Protein AF-A0A1C5TE58-F1 (afdb_monomer_lite)

pLDDT: mean 93.38, std 9.56, range [50.22, 98.31]

Radius of gyration: 12.8 Å; chains: 1; bounding box: 27×27×36 Å

Sequence (70 aa):
MYHNSIDVTTFNGYTLRIDCNVAEDGLRTTPGSQCALNALAIDEPLEYATLALDGNLQMWVDAEDSLELL

Structure (mmCIF, N/CA/C/O backbone):
data_AF-A0A1C5TE58-F1
#
_entry.id   AF-A0A1C5TE58-F1
#
loop_
_atom_site.group_PDB
_atom_site.id
_atom_site.type_symbol
_atom_site.label_atom_id
_atom_site.label_alt_id
_atom_site.label_comp_id
_atom_site.label_asym_id
_atom_site.label_entity_id
_atom_site.label_seq_id
_atom_site.pdbx_PDB_ins_code
_atom_site.Cartn_x
_atom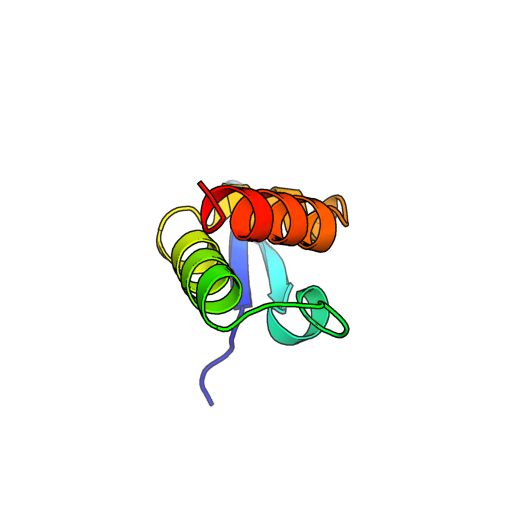_site.Cartn_y
_atom_site.Cartn_z
_atom_site.occupancy
_atom_site.B_iso_or_equiv
_atom_site.auth_seq_id
_atom_site.auth_comp_id
_atom_site.auth_asym_id
_atom_site.auth_atom_id
_atom_site.pdbx_PDB_model_num
ATOM 1 N N . MET A 1 1 ? 4.953 -14.694 11.272 1.00 50.22 1 MET A N 1
ATOM 2 C CA . MET A 1 1 ? 4.371 -14.221 10.002 1.00 50.22 1 MET A CA 1
ATOM 3 C C . MET A 1 1 ? 4.374 -12.712 10.088 1.00 50.22 1 MET A C 1
ATOM 5 O O . MET A 1 1 ? 3.758 -12.193 11.007 1.00 50.22 1 MET A O 1
ATOM 9 N N . TYR A 1 2 ? 5.161 -12.032 9.261 1.00 64.44 2 TYR A N 1
ATOM 10 C CA . TYR A 1 2 ? 5.119 -10.573 9.206 1.00 64.44 2 TYR A CA 1
ATOM 11 C C . TYR A 1 2 ? 3.836 -10.187 8.471 1.00 64.44 2 TYR A C 1
ATOM 13 O O . TYR A 1 2 ? 3.603 -10.668 7.365 1.00 64.44 2 TYR A O 1
ATOM 21 N N . HIS A 1 3 ? 2.968 -9.417 9.123 1.00 78.19 3 HIS A N 1
ATOM 22 C CA . HIS A 1 3 ? 1.779 -8.870 8.482 1.00 78.19 3 HIS A CA 1
ATOM 23 C C . HIS A 1 3 ? 2.210 -7.594 7.757 1.00 78.19 3 HIS A C 1
ATOM 25 O O . HIS A 1 3 ? 2.607 -6.633 8.411 1.00 78.19 3 HIS A O 1
ATOM 31 N N . ASN A 1 4 ? 2.213 -7.629 6.421 1.00 91.12 4 ASN A N 1
ATOM 32 C CA . ASN A 1 4 ? 2.455 -6.449 5.594 1.00 91.12 4 ASN A CA 1
ATOM 33 C C . ASN A 1 4 ? 1.173 -5.610 5.596 1.00 91.12 4 ASN A C 1
ATOM 35 O O . ASN A 1 4 ? 0.286 -5.814 4.769 1.00 91.12 4 ASN A O 1
ATOM 39 N N . SER A 1 5 ? 1.008 -4.792 6.631 1.00 95.12 5 SER A N 1
ATOM 40 C CA . SER A 1 5 ? -0.229 -4.056 6.867 1.00 95.12 5 SER A CA 1
ATOM 41 C C . SER A 1 5 ? 0.013 -2.759 7.614 1.00 95.12 5 SER A C 1
ATOM 43 O O . SER A 1 5 ? 0.871 -2.706 8.497 1.00 95.12 5 SER A O 1
ATOM 45 N N . ILE A 1 6 ? -0.835 -1.771 7.344 1.00 95.31 6 ILE A N 1
ATOM 46 C CA . ILE A 1 6 ? -0.912 -0.524 8.103 1.00 95.31 6 ILE A CA 1
ATOM 47 C C . ILE A 1 6 ? -2.176 -0.544 8.958 1.00 95.31 6 ILE A C 1
ATOM 49 O O . ILE A 1 6 ? -3.281 -0.745 8.453 1.00 95.31 6 ILE A O 1
ATOM 53 N N . ASP A 1 7 ? -2.004 -0.297 10.256 1.00 95.25 7 ASP A N 1
ATOM 54 C CA . ASP A 1 7 ? -3.096 -0.180 11.219 1.00 95.25 7 ASP A CA 1
ATOM 55 C C . ASP A 1 7 ? -3.266 1.278 11.648 1.00 95.25 7 ASP A C 1
ATOM 57 O O . ASP A 1 7 ? -2.441 1.832 12.376 1.00 95.25 7 ASP A O 1
ATOM 61 N N . VAL A 1 8 ? -4.380 1.891 11.254 1.00 93.69 8 VAL A N 1
ATOM 62 C CA . VAL A 1 8 ? -4.765 3.234 11.694 1.00 93.69 8 VAL A CA 1
ATOM 63 C C . VAL A 1 8 ? -5.768 3.101 12.831 1.00 93.69 8 VAL A C 1
ATOM 65 O O . VAL A 1 8 ? -6.905 2.670 12.632 1.00 93.69 8 VAL A O 1
ATOM 68 N N . THR A 1 9 ? -5.354 3.467 14.043 1.00 95.38 9 THR A N 1
ATOM 69 C CA . THR A 1 9 ? -6.222 3.411 15.227 1.00 95.38 9 THR A CA 1
ATOM 70 C C . THR A 1 9 ? -6.745 4.797 15.574 1.00 95.38 9 THR A C 1
ATOM 72 O O . THR A 1 9 ? -5.987 5.737 15.798 1.00 95.38 9 THR A O 1
ATOM 75 N N . THR A 1 10 ? -8.066 4.923 15.623 1.00 92.62 10 THR A N 1
ATOM 76 C CA . THR A 1 10 ? -8.751 6.161 16.004 1.00 92.62 10 THR A CA 1
ATOM 77 C C . THR A 1 10 ? -8.767 6.346 17.520 1.00 92.62 10 THR A C 1
ATOM 79 O O . THR A 1 10 ? -8.653 5.385 18.282 1.00 92.62 10 THR A O 1
ATOM 82 N N . PHE A 1 11 ? -9.008 7.578 17.975 1.00 94.62 11 PHE A N 1
ATOM 83 C CA . PHE A 1 11 ? -9.150 7.891 19.403 1.00 94.62 11 PHE A CA 1
ATOM 84 C C . PHE A 1 11 ? -10.224 7.043 20.113 1.00 94.62 11 PHE A C 1
ATOM 86 O O . PHE A 1 11 ? -10.085 6.726 21.290 1.00 94.62 11 PHE A O 1
ATOM 93 N N . ASN A 1 12 ? -11.269 6.623 19.391 1.00 95.56 12 ASN A N 1
ATOM 94 C CA . ASN A 1 12 ? -12.352 5.794 19.929 1.00 95.56 12 ASN A CA 1
ATOM 95 C C . ASN A 1 12 ? -12.003 4.293 19.994 1.00 95.56 12 ASN A C 1
ATOM 97 O O . ASN A 1 12 ? -12.867 3.485 20.328 1.00 95.56 12 ASN A O 1
ATOM 101 N N . GLY A 1 13 ? -10.772 3.904 19.649 1.00 93.69 13 GLY A N 1
ATOM 102 C CA . GLY A 1 13 ? -10.312 2.515 19.684 1.00 93.69 13 GLY A CA 1
ATOM 103 C C . GLY A 1 13 ? -10.729 1.666 18.479 1.00 93.69 13 GLY A C 1
ATOM 104 O O . GLY A 1 13 ? -10.501 0.461 18.490 1.00 93.69 13 GLY A O 1
ATOM 105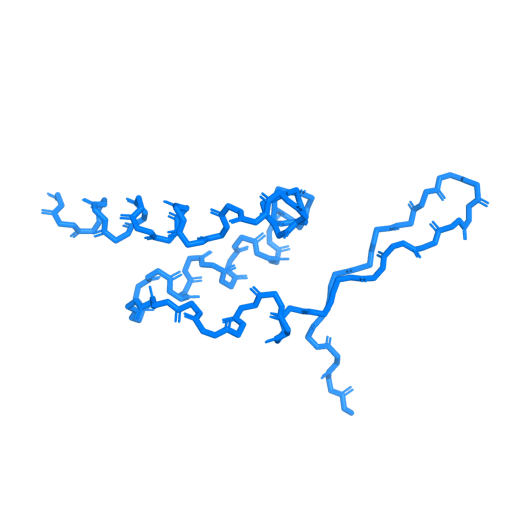 N N . TYR A 1 14 ? -11.318 2.259 17.433 1.00 95.38 14 TYR A N 1
ATOM 106 C CA . TYR A 1 14 ? -11.512 1.557 16.160 1.00 95.38 14 TYR A CA 1
ATOM 107 C C . TYR A 1 14 ? -10.192 1.490 15.397 1.00 95.38 14 TYR A C 1
ATOM 109 O O . TYR A 1 14 ? -9.538 2.523 15.239 1.00 95.38 14 TYR A O 1
ATOM 117 N N . THR A 1 15 ? -9.854 0.310 14.882 1.00 95.50 15 THR A N 1
ATOM 118 C CA . THR A 1 15 ? -8.694 0.092 14.013 1.00 95.50 15 THR A CA 1
ATOM 119 C C . THR A 1 15 ? -9.162 -0.168 12.587 1.00 95.50 15 THR A C 1
ATOM 121 O O . THR A 1 15 ? -9.904 -1.117 12.334 1.00 95.50 15 THR A O 1
ATOM 124 N N . LEU A 1 16 ? -8.706 0.668 11.659 1.00 94.31 16 LEU A N 1
ATOM 125 C CA . LEU A 1 16 ? -8.731 0.379 10.234 1.00 94.31 16 LEU A CA 1
ATOM 126 C C . LEU A 1 16 ? -7.423 -0.328 9.878 1.00 94.31 16 LEU A C 1
ATOM 128 O O . LEU A 1 16 ? -6.354 0.249 10.057 1.00 94.31 16 LEU A O 1
ATOM 132 N N . ARG A 1 17 ? -7.514 -1.563 9.384 1.00 95.81 17 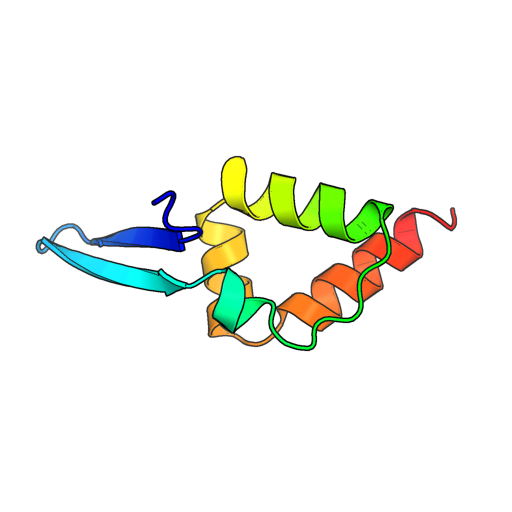ARG A N 1
ATOM 133 C CA . ARG A 1 17 ? -6.364 -2.326 8.892 1.00 95.81 17 ARG A CA 1
ATOM 134 C C . ARG A 1 17 ? -6.374 -2.344 7.373 1.00 95.81 17 ARG A C 1
ATOM 136 O O . ARG A 1 17 ? -7.349 -2.799 6.777 1.00 95.81 17 ARG A O 1
ATOM 143 N N . ILE A 1 18 ? -5.278 -1.901 6.776 1.00 96.50 18 ILE A N 1
ATOM 144 C CA . ILE A 1 18 ? -5.012 -1.994 5.342 1.00 96.50 18 ILE A CA 1
ATOM 145 C C . ILE A 1 18 ? -4.022 -3.136 5.145 1.00 96.50 18 ILE A C 1
ATOM 147 O O . ILE A 1 18 ? -2.930 -3.105 5.705 1.00 96.50 18 ILE A O 1
ATOM 151 N N . ASP A 1 19 ? -4.414 -4.160 4.389 1.00 96.19 19 ASP A N 1
ATOM 152 C CA . ASP A 1 19 ? -3.499 -5.215 3.947 1.00 96.19 19 ASP A CA 1
ATOM 153 C C . ASP A 1 19 ? -2.745 -4.706 2.715 1.00 96.19 19 ASP A C 1
ATOM 155 O O . ASP A 1 19 ? -3.336 -4.566 1.642 1.00 96.19 19 ASP A O 1
ATOM 159 N N . CYS A 1 20 ? -1.458 -4.398 2.876 1.00 95.81 20 CYS A N 1
ATOM 160 C CA . CYS A 1 20 ? -0.647 -3.812 1.812 1.00 95.81 20 CYS A CA 1
ATOM 161 C C . CYS A 1 20 ? -0.479 -4.783 0.639 1.00 95.81 20 CYS A C 1
ATOM 163 O O . CYS A 1 20 ? -0.435 -4.351 -0.503 1.00 95.81 20 CYS A O 1
ATOM 165 N N . ASN A 1 21 ? -0.481 -6.102 0.878 1.00 95.06 21 ASN A N 1
ATOM 166 C CA . ASN A 1 21 ? -0.399 -7.065 -0.225 1.00 95.06 21 ASN A CA 1
ATOM 167 C C . ASN A 1 21 ? -1.657 -7.033 -1.097 1.00 95.06 21 ASN A C 1
ATOM 169 O O . ASN A 1 21 ? -1.570 -7.261 -2.296 1.00 95.06 21 ASN A O 1
ATOM 173 N N . VAL A 1 22 ? -2.823 -6.780 -0.494 1.00 96.00 22 VAL A N 1
ATOM 174 C CA . VAL A 1 22 ? -4.085 -6.643 -1.233 1.00 96.00 22 VAL A CA 1
ATOM 175 C C . VAL A 1 22 ? -4.168 -5.278 -1.910 1.00 96.00 22 VAL A C 1
ATOM 177 O O . VAL A 1 22 ? -4.617 -5.198 -3.047 1.00 96.00 22 VAL A O 1
ATOM 180 N N . ALA A 1 23 ? -3.737 -4.213 -1.231 1.00 96.88 23 ALA A N 1
ATOM 181 C CA . ALA A 1 23 ? -3.729 -2.863 -1.794 1.00 96.88 23 ALA A CA 1
ATOM 182 C C . ALA A 1 23 ? -2.783 -2.738 -3.000 1.00 96.88 23 ALA A C 1
ATOM 184 O O . ALA A 1 23 ? -3.076 -1.995 -3.935 1.00 96.88 23 ALA A O 1
ATOM 185 N N . GLU A 1 24 ? -1.674 -3.478 -2.984 1.00 96.81 24 GLU A N 1
ATOM 186 C CA . GLU A 1 24 ? -0.667 -3.478 -4.048 1.00 96.81 24 GLU A CA 1
ATOM 187 C C . GLU A 1 24 ? -0.905 -4.551 -5.122 1.00 96.81 24 GLU A C 1
ATOM 189 O O . GLU A 1 24 ? -0.175 -4.597 -6.115 1.00 96.81 24 GLU A O 1
ATOM 194 N N . ASP A 1 25 ? -1.918 -5.410 -4.966 1.00 96.25 25 ASP A N 1
ATOM 195 C CA . ASP A 1 25 ? -2.190 -6.471 -5.934 1.00 96.25 25 ASP A CA 1
ATOM 196 C C . ASP A 1 25 ? -2.533 -5.884 -7.310 1.00 96.25 25 ASP A C 1
ATOM 198 O O . ASP A 1 25 ? -3.459 -5.088 -7.479 1.00 96.25 25 ASP A O 1
ATOM 202 N N . GLY A 1 26 ? -1.757 -6.282 -8.317 1.00 96.75 26 GLY A N 1
ATOM 203 C CA . GLY A 1 26 ? -1.904 -5.796 -9.685 1.00 96.75 26 GLY A CA 1
ATOM 204 C C . GLY A 1 26 ? -1.298 -4.418 -9.966 1.00 96.75 26 GLY A C 1
ATOM 205 O O . GLY A 1 26 ? -1.393 -3.973 -11.115 1.00 96.75 26 GLY A O 1
ATOM 206 N N . LEU A 1 27 ? -0.646 -3.766 -8.992 1.00 97.81 27 LEU A N 1
ATOM 207 C CA . LEU A 1 27 ? 0.137 -2.565 -9.278 1.00 97.81 27 LEU A CA 1
ATOM 208 C C . LEU A 1 27 ? 1.287 -2.883 -10.237 1.00 97.81 27 LEU A C 1
ATOM 210 O O . LEU A 1 27 ? 1.953 -3.918 -10.164 1.00 97.81 27 LEU A O 1
ATOM 214 N N . ARG A 1 28 ? 1.525 -1.959 -11.161 1.00 97.69 28 ARG A N 1
ATOM 215 C CA . ARG A 1 28 ? 2.631 -2.002 -12.112 1.00 97.69 28 ARG A CA 1
ATOM 216 C C . ARG A 1 28 ? 3.713 -1.078 -11.591 1.00 97.69 28 ARG A C 1
ATOM 218 O O . ARG A 1 28 ? 3.588 0.128 -11.753 1.00 97.69 28 ARG A O 1
ATOM 225 N N . THR A 1 29 ? 4.737 -1.657 -10.980 1.00 97.19 29 THR A N 1
ATOM 226 C CA . THR A 1 29 ? 5.877 -0.936 -10.406 1.00 97.19 29 THR A CA 1
ATOM 227 C C . THR A 1 29 ? 7.160 -1.229 -11.184 1.00 97.19 29 THR A C 1
ATOM 229 O O . THR A 1 29 ? 7.320 -2.285 -11.810 1.00 97.19 29 THR A O 1
ATOM 232 N N . THR A 1 30 ? 8.103 -0.295 -11.137 1.00 96.75 30 THR A N 1
ATOM 233 C CA . THR A 1 30 ? 9.521 -0.549 -11.411 1.00 96.75 30 THR A CA 1
ATOM 234 C C . THR A 1 30 ? 10.233 -0.902 -10.097 1.00 96.75 30 THR A C 1
ATOM 236 O O . THR A 1 30 ? 9.672 -0.720 -9.014 1.00 96.75 30 THR A O 1
ATOM 239 N N . PRO A 1 31 ? 11.487 -1.399 -10.125 1.00 95.38 31 PRO A N 1
ATOM 240 C CA . PRO A 1 31 ? 12.256 -1.561 -8.891 1.00 95.38 31 PRO A CA 1
ATOM 241 C C . PRO A 1 31 ? 12.403 -0.256 -8.089 1.00 95.38 31 PRO A C 1
ATOM 243 O O . PRO A 1 31 ? 12.448 -0.313 -6.860 1.00 95.38 31 PRO A O 1
ATOM 246 N N . GLY A 1 32 ? 12.463 0.890 -8.777 1.00 95.62 32 GLY A N 1
ATOM 247 C CA . GLY A 1 32 ? 12.550 2.222 -8.183 1.00 95.62 32 GLY A CA 1
ATOM 248 C C . GLY A 1 32 ? 11.267 2.611 -7.460 1.00 95.62 32 GLY A C 1
ATOM 249 O O . GLY A 1 32 ? 11.269 2.770 -6.238 1.00 95.62 32 GLY A O 1
ATOM 250 N N . SER A 1 33 ? 10.139 2.629 -8.175 1.00 96.56 33 SER A N 1
ATOM 251 C CA . SER A 1 33 ? 8.847 2.961 -7.565 1.00 96.56 33 SER A CA 1
ATOM 252 C C . SER A 1 33 ? 8.385 1.949 -6.522 1.00 96.56 33 SER A C 1
ATOM 254 O O . SER A 1 33 ? 7.754 2.352 -5.553 1.00 96.56 33 SER A O 1
ATOM 256 N N . GLN A 1 34 ? 8.745 0.663 -6.616 1.00 97.00 34 GLN A N 1
ATOM 257 C CA . GLN A 1 34 ? 8.482 -0.280 -5.520 1.00 97.00 34 GLN A CA 1
ATOM 258 C C . GLN A 1 34 ? 9.293 0.068 -4.262 1.00 97.00 34 GLN A C 1
ATOM 260 O O . GLN A 1 34 ? 8.793 -0.068 -3.145 1.00 97.00 34 GLN A O 1
ATOM 265 N N . CYS A 1 35 ? 10.546 0.510 -4.418 1.00 96.19 35 CYS A N 1
ATOM 266 C CA . CYS A 1 35 ? 11.361 0.975 -3.297 1.00 96.19 35 CYS A CA 1
ATOM 267 C C . CYS A 1 35 ? 10.730 2.213 -2.644 1.00 96.19 35 CYS A C 1
ATOM 269 O O . CYS A 1 35 ? 10.576 2.249 -1.423 1.00 96.19 35 CYS A O 1
ATOM 271 N N . ALA A 1 36 ? 10.300 3.178 -3.460 1.00 97.12 36 ALA A N 1
ATOM 272 C CA . ALA A 1 36 ? 9.624 4.385 -3.000 1.00 97.12 36 ALA A CA 1
ATOM 273 C C . ALA A 1 36 ? 8.270 4.077 -2.339 1.00 97.12 36 ALA A C 1
ATOM 275 O O . ALA A 1 36 ? 7.964 4.631 -1.289 1.00 97.12 36 ALA A O 1
ATOM 276 N N . LEU A 1 37 ? 7.489 3.142 -2.887 1.00 96.94 37 LEU A N 1
ATOM 277 C CA . LEU A 1 37 ? 6.211 2.705 -2.322 1.00 96.94 37 LEU A CA 1
ATOM 278 C C . LEU A 1 37 ? 6.392 2.042 -0.948 1.00 96.94 37 LEU A C 1
ATOM 280 O O . LEU A 1 37 ? 5.644 2.328 -0.013 1.00 96.94 37 LEU A O 1
ATOM 284 N N . ASN A 1 38 ? 7.429 1.211 -0.796 1.00 96.00 38 ASN A N 1
ATOM 285 C CA . ASN A 1 38 ? 7.790 0.633 0.498 1.00 96.00 38 ASN A CA 1
ATOM 286 C C . ASN A 1 38 ? 8.207 1.718 1.502 1.00 96.00 38 ASN A C 1
ATOM 288 O O . ASN A 1 38 ? 7.835 1.639 2.672 1.00 96.00 38 ASN A O 1
ATOM 292 N N . ALA A 1 39 ? 8.973 2.722 1.059 1.00 97.19 39 ALA A N 1
ATOM 293 C CA . ALA A 1 39 ? 9.353 3.855 1.898 1.00 97.19 39 ALA A CA 1
ATOM 294 C C . ALA A 1 39 ? 8.117 4.661 2.323 1.00 97.19 39 ALA A C 1
ATOM 296 O O . ALA A 1 39 ? 7.950 4.927 3.507 1.00 97.19 39 ALA A O 1
ATOM 297 N N . LEU A 1 40 ? 7.187 4.935 1.402 1.00 97.38 40 LEU A N 1
ATOM 298 C CA . LEU A 1 40 ? 5.923 5.613 1.688 1.00 97.38 40 LEU A CA 1
ATOM 299 C C . LEU A 1 40 ? 5.110 4.881 2.767 1.00 97.38 40 LEU A C 1
ATOM 301 O O . LEU A 1 40 ? 4.611 5.508 3.697 1.00 97.38 40 LEU A O 1
ATOM 305 N N . ALA A 1 41 ? 5.012 3.551 2.689 1.00 96.44 41 ALA A N 1
ATOM 306 C CA . ALA A 1 41 ? 4.301 2.748 3.685 1.00 96.44 41 ALA A CA 1
ATOM 307 C C . ALA A 1 41 ? 4.950 2.780 5.085 1.00 96.44 41 ALA A C 1
ATOM 309 O O . ALA A 1 41 ? 4.249 2.613 6.086 1.00 96.44 41 ALA A O 1
ATOM 310 N N . ILE A 1 42 ? 6.274 2.957 5.165 1.00 95.62 42 ILE A N 1
ATOM 311 C CA . ILE A 1 42 ? 7.046 2.949 6.418 1.00 95.62 42 ILE A CA 1
ATOM 312 C C . ILE A 1 42 ? 7.127 4.350 7.030 1.00 95.62 42 ILE A C 1
ATOM 314 O O . ILE A 1 42 ? 6.865 4.512 8.224 1.00 95.62 42 ILE A O 1
ATOM 318 N N . ASP A 1 43 ? 7.503 5.335 6.220 1.00 97.81 43 ASP A N 1
ATOM 319 C CA . ASP A 1 43 ? 7.834 6.687 6.662 1.00 97.81 43 ASP A CA 1
ATOM 320 C C . ASP A 1 43 ? 6.581 7.569 6.755 1.00 97.81 43 ASP A C 1
ATOM 322 O O . ASP A 1 43 ? 6.434 8.320 7.719 1.00 97.81 43 ASP A O 1
ATOM 326 N N . GLU A 1 44 ? 5.632 7.417 5.822 1.00 97.69 44 GLU A N 1
ATOM 327 C CA . GLU A 1 44 ? 4.409 8.230 5.729 1.00 97.69 44 GLU A CA 1
ATOM 328 C C . GLU A 1 44 ? 3.131 7.357 5.662 1.00 97.69 44 GLU A C 1
ATOM 330 O O . GLU A 1 44 ? 2.319 7.450 4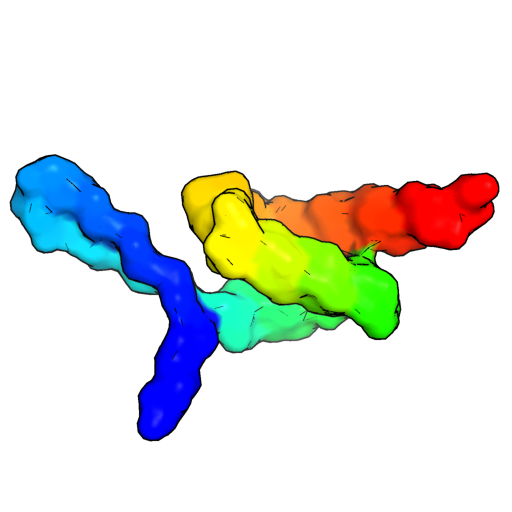.732 1.00 97.69 44 GLU A O 1
ATOM 335 N N . PRO A 1 45 ? 2.878 6.500 6.672 1.00 96.00 45 PRO A N 1
ATOM 336 C CA . PRO A 1 45 ? 1.840 5.467 6.612 1.00 96.00 45 PRO A CA 1
ATOM 337 C C . PRO A 1 45 ? 0.411 6.008 6.450 1.00 96.00 45 PRO A C 1
ATOM 339 O O . PRO A 1 45 ? -0.460 5.306 5.937 1.00 96.00 45 PRO A O 1
ATOM 342 N N . LEU A 1 46 ? 0.136 7.245 6.883 1.00 96.69 46 LEU A N 1
ATOM 343 C CA . LEU A 1 46 ? -1.177 7.875 6.691 1.00 96.69 46 LEU A CA 1
ATOM 344 C C . LEU A 1 46 ? -1.394 8.344 5.247 1.00 96.69 46 LEU A C 1
ATOM 346 O O . LEU A 1 46 ? -2.524 8.292 4.75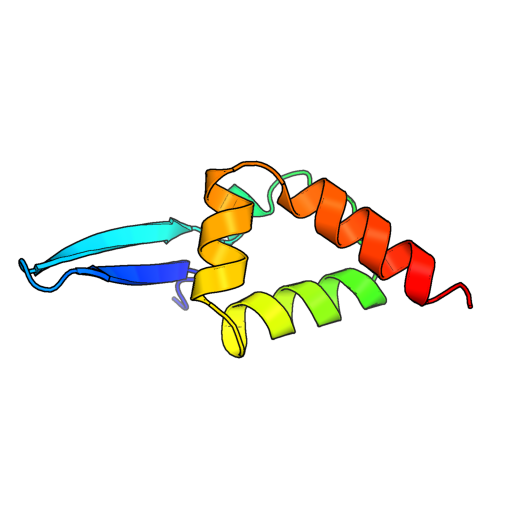8 1.00 96.69 46 LEU A O 1
ATOM 350 N N . GLU A 1 47 ? -0.334 8.773 4.561 1.00 97.75 47 GLU A N 1
ATOM 351 C CA . GLU A 1 47 ? -0.398 9.129 3.144 1.00 97.75 47 GLU A CA 1
ATOM 352 C C . GLU A 1 47 ? -0.609 7.874 2.297 1.00 97.75 47 GLU A C 1
ATOM 354 O O . GLU A 1 47 ? -1.565 7.825 1.519 1.00 97.75 47 GLU A O 1
ATOM 359 N N . TYR A 1 48 ? 0.175 6.816 2.546 1.00 97.88 48 TYR A N 1
ATOM 360 C CA . TYR A 1 48 ? -0.054 5.504 1.932 1.00 97.88 48 TYR A CA 1
ATOM 361 C C . TYR A 1 48 ? -1.497 5.037 2.153 1.00 97.88 48 TYR A C 1
ATOM 363 O O . TYR A 1 48 ? -2.183 4.653 1.207 1.00 97.88 48 TYR A O 1
ATOM 371 N N . ALA A 1 49 ? -1.983 5.088 3.401 1.00 97.19 49 ALA A N 1
ATOM 372 C CA . ALA A 1 49 ? -3.331 4.644 3.739 1.00 97.19 49 ALA A CA 1
ATOM 373 C C . ALA A 1 49 ? -4.406 5.416 2.965 1.00 97.19 49 ALA A C 1
ATOM 375 O O . ALA A 1 49 ? -5.372 4.822 2.491 1.00 97.19 49 ALA A O 1
ATOM 376 N N . THR A 1 50 ? -4.224 6.726 2.810 1.00 97.69 50 THR A N 1
ATOM 377 C CA . THR A 1 50 ? -5.141 7.574 2.043 1.00 97.69 50 THR A CA 1
ATOM 378 C C . THR A 1 50 ? -5.149 7.164 0.571 1.00 97.69 50 THR A C 1
ATOM 380 O O . THR A 1 50 ? -6.213 6.895 0.018 1.00 97.69 50 THR A O 1
ATOM 383 N N . LEU A 1 51 ? -3.973 7.005 -0.045 1.00 98.25 51 LEU A N 1
ATOM 384 C CA . LEU A 1 51 ? -3.855 6.570 -1.441 1.00 98.25 51 LEU A CA 1
ATOM 385 C C . LEU A 1 51 ? -4.449 5.177 -1.676 1.00 98.25 51 LEU A C 1
ATOM 387 O O . LEU A 1 51 ? -5.110 4.959 -2.693 1.00 98.25 51 LEU A O 1
ATOM 391 N N . ALA A 1 52 ? -4.241 4.247 -0.742 1.00 97.62 52 ALA A N 1
ATOM 392 C CA . ALA A 1 52 ? -4.793 2.897 -0.802 1.00 97.62 52 ALA A CA 1
ATOM 393 C C . ALA A 1 52 ? -6.329 2.903 -0.739 1.00 97.62 52 ALA A C 1
ATOM 395 O O . ALA A 1 52 ? -6.980 2.211 -1.519 1.00 97.62 52 ALA A O 1
ATOM 396 N N . LEU A 1 53 ? -6.916 3.703 0.157 1.00 97.06 53 LEU A N 1
ATOM 397 C CA . LEU A 1 53 ? -8.372 3.824 0.298 1.00 97.06 53 LEU A CA 1
ATOM 398 C C . LEU A 1 53 ? -9.024 4.538 -0.889 1.00 97.06 53 LEU A C 1
ATOM 400 O O . LEU A 1 53 ? -10.130 4.170 -1.285 1.00 97.06 53 LEU A O 1
ATOM 404 N N . ASP A 1 54 ? -8.334 5.519 -1.468 1.00 97.75 54 ASP A N 1
ATOM 405 C CA . ASP A 1 54 ? -8.816 6.258 -2.634 1.00 97.75 54 ASP A CA 1
ATOM 406 C C . ASP A 1 54 ? -8.613 5.490 -3.955 1.00 97.75 54 ASP A C 1
ATOM 408 O O . ASP A 1 54 ? -9.132 5.901 -4.992 1.00 97.75 54 ASP A O 1
ATOM 412 N N . GLY A 1 55 ? -7.870 4.375 -3.941 1.00 96.50 55 GLY A N 1
ATOM 413 C CA . GLY A 1 55 ? -7.528 3.609 -5.145 1.00 96.50 55 GLY A CA 1
ATOM 414 C C . GLY A 1 55 ? -6.499 4.304 -6.046 1.00 96.50 55 GLY A C 1
ATOM 415 O O . GLY A 1 55 ? -6.428 4.018 -7.240 1.00 96.50 55 GLY A O 1
ATOM 416 N N . ASN A 1 56 ? -5.699 5.214 -5.486 1.00 98.31 56 ASN A N 1
ATOM 417 C CA . ASN A 1 56 ? -4.779 6.090 -6.216 1.00 98.31 56 ASN A CA 1
ATOM 418 C C . ASN A 1 56 ? -3.321 5.600 -6.235 1.00 98.31 56 ASN A C 1
ATOM 420 O O . ASN A 1 56 ? -2.467 6.276 -6.808 1.00 98.31 56 ASN A O 1
ATOM 424 N N . LEU A 1 57 ? -3.015 4.432 -5.659 1.00 98.06 57 LEU A N 1
ATOM 425 C CA . LEU A 1 57 ? -1.640 3.917 -5.585 1.00 98.06 57 LEU A CA 1
ATOM 426 C C . LEU A 1 57 ? -0.969 3.783 -6.960 1.00 98.06 57 LEU A C 1
ATOM 428 O O . LEU A 1 57 ? 0.176 4.193 -7.106 1.00 98.06 57 LEU A O 1
ATOM 432 N N . GLN A 1 58 ? -1.675 3.299 -7.990 1.00 98.19 58 GLN A N 1
ATOM 433 C CA . GLN A 1 58 ? -1.091 3.211 -9.337 1.00 98.19 58 GLN A CA 1
ATOM 434 C C . GLN A 1 58 ? -0.743 4.592 -9.903 1.00 98.19 58 GLN A C 1
ATOM 436 O O . GLN A 1 58 ? 0.300 4.749 -10.519 1.00 98.19 58 GLN A O 1
ATOM 441 N N . MET A 1 59 ? -1.588 5.602 -9.671 1.00 98.06 59 MET A N 1
ATOM 442 C CA . MET A 1 59 ? -1.324 6.965 -10.139 1.00 98.06 59 MET A CA 1
ATOM 443 C C . MET A 1 59 ? -0.092 7.564 -9.454 1.00 98.06 59 MET A C 1
ATOM 445 O O . MET A 1 59 ? 0.693 8.254 -10.099 1.00 98.06 59 MET A O 1
ATOM 449 N N . TRP A 1 60 ? 0.077 7.290 -8.159 1.00 98.19 60 TRP A N 1
ATOM 450 C CA . TRP A 1 60 ? 1.262 7.696 -7.411 1.00 98.19 60 TRP A CA 1
ATOM 451 C C . TRP A 1 60 ? 2.522 6.993 -7.937 1.00 98.19 60 TRP A C 1
ATOM 453 O O . TRP A 1 60 ? 3.516 7.654 -8.217 1.00 98.19 60 TRP A O 1
ATOM 463 N N . VAL A 1 61 ? 2.449 5.678 -8.174 1.00 98.00 61 VAL A N 1
ATOM 464 C CA . VAL A 1 61 ? 3.540 4.883 -8.764 1.00 98.00 61 VAL A CA 1
ATOM 465 C C . VAL A 1 61 ? 3.931 5.398 -10.153 1.00 98.00 61 VAL A C 1
ATOM 467 O O . VAL A 1 61 ? 5.113 5.602 -10.413 1.00 98.00 61 VAL A O 1
ATOM 470 N N . ASP A 1 62 ? 2.955 5.664 -11.026 1.00 97.44 62 ASP A N 1
ATOM 471 C CA . ASP A 1 62 ? 3.198 6.187 -12.378 1.00 97.44 62 ASP A CA 1
ATOM 472 C C . ASP A 1 62 ? 3.893 7.565 -12.340 1.00 97.44 62 ASP A C 1
ATOM 474 O O . ASP A 1 62 ? 4.722 7.888 -13.200 1.00 97.44 62 ASP A O 1
ATOM 478 N N . ALA A 1 63 ? 3.552 8.394 -11.346 1.00 96.25 63 ALA A N 1
ATOM 479 C CA . ALA A 1 63 ? 4.190 9.687 -11.127 1.00 96.25 63 ALA A CA 1
ATOM 480 C C . ALA A 1 63 ? 5.636 9.526 -10.637 1.00 96.25 63 ALA A C 1
ATOM 482 O O . ALA A 1 63 ? 6.521 10.200 -11.162 1.00 96.25 63 ALA A O 1
ATOM 483 N N . GLU A 1 64 ? 5.882 8.609 -9.701 1.00 95.50 64 GLU A N 1
ATOM 484 C CA . GLU A 1 64 ? 7.220 8.305 -9.186 1.00 95.50 64 GLU A CA 1
ATOM 485 C C . GLU 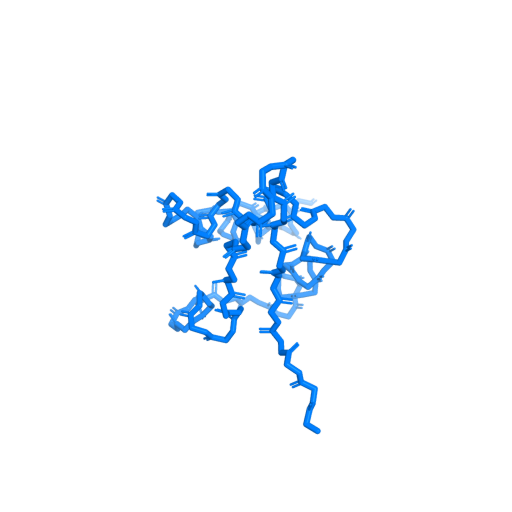A 1 64 ? 8.145 7.771 -10.291 1.00 95.50 64 GLU A C 1
ATOM 487 O O . GLU A 1 64 ? 9.250 8.277 -10.486 1.00 95.50 64 GLU A O 1
ATOM 492 N N . ASP A 1 65 ? 7.656 6.834 -11.108 1.00 94.50 65 ASP A N 1
ATOM 493 C CA . ASP A 1 65 ? 8.390 6.315 -12.270 1.00 94.50 65 ASP A CA 1
ATOM 494 C C . ASP A 1 65 ? 8.741 7.426 -13.278 1.00 94.50 65 ASP A C 1
ATOM 496 O O . ASP A 1 65 ? 9.772 7.372 -13.948 1.00 94.50 65 ASP A O 1
ATOM 500 N N . SER A 1 66 ? 7.897 8.457 -13.393 1.00 92.81 66 SER A N 1
ATOM 501 C CA . SER A 1 66 ? 8.148 9.602 -14.276 1.00 92.81 66 SER A CA 1
ATOM 502 C C . SER A 1 66 ? 9.222 10.553 -13.734 1.00 92.81 66 SER A C 1
ATOM 504 O O . SER A 1 66 ? 9.842 11.269 -14.524 1.00 92.81 66 SER A O 1
ATOM 506 N N . LEU A 1 67 ? 9.451 10.574 -12.416 1.00 84.00 67 LEU A N 1
ATOM 507 C CA . LEU A 1 67 ? 10.504 11.371 -11.780 1.00 84.00 67 LEU A CA 1
ATOM 508 C C . LEU A 1 67 ? 11.886 10.733 -11.952 1.00 84.00 67 LEU A C 1
ATOM 510 O O . LEU A 1 67 ? 12.852 11.465 -12.140 1.00 84.00 67 LEU A O 1
ATOM 514 N N . GLU A 1 68 ? 11.986 9.400 -11.966 1.00 69.62 68 GLU A N 1
ATOM 515 C CA . GLU A 1 68 ? 13.256 8.698 -12.231 1.00 69.62 68 GLU A CA 1
ATOM 516 C C . GLU A 1 68 ? 13.775 8.884 -13.672 1.00 69.62 68 GLU A C 1
ATOM 518 O O . GLU A 1 68 ? 14.945 8.622 -13.954 1.00 69.62 68 GLU A O 1
ATOM 523 N N . LEU A 1 69 ? 12.922 9.332 -14.600 1.00 65.56 69 LEU A N 1
ATOM 524 C CA . LEU A 1 69 ? 13.298 9.617 -15.990 1.00 65.56 69 LEU A CA 1
ATOM 525 C C . LEU A 1 69 ? 13.920 11.012 -16.198 1.00 65.56 69 LEU A C 1
ATOM 527 O O . LEU A 1 69 ? 14.326 11.318 -17.326 1.00 65.56 69 LEU A O 1
ATOM 531 N N . LEU A 1 70 ? 13.965 11.852 -15.158 1.00 56.56 70 LEU A N 1
ATOM 532 C CA . LEU A 1 70 ? 14.535 13.208 -15.170 1.00 56.56 70 LEU A CA 1
ATOM 533 C C . LEU A 1 70 ? 15.945 13.239 -14.567 1.00 56.56 70 LEU A C 1
ATOM 535 O O . LEU A 1 70 ? 16.791 13.956 -15.152 1.00 56.56 70 LEU A O 1
#

Foldseek 3Di:
DDQCWDWDADPVGDTDIDRVCVLCVPADADPQLVVVLVCCCVVVVVVNVVCSVVSNSNVVRVVRVVVVVD

Secondary structure (DSSP, 8-state):
----EEEEE-TTS-EEEEEHHHHTTT----HHHHHHHHHHHHH-HHHHHHHHHHT-HHHHHHHHHHHTT-